Protein AF-A0A0X7BA74-F1 (afdb_monomer)

pLDDT: mean 89.33, std 10.16, range [41.16, 98.06]

Solvent-accessible surface area (backbone atoms only — not comparable to full-atom values): 8454 Å² total; per-residue (Å²): 133,87,77,57,63,70,62,51,53,52,44,52,53,53,42,49,53,34,54,50,49,52,50,48,56,64,73,42,40,85,78,76,40,63,56,64,63,62,57,46,71,72,50,77,50,89,83,45,75,75,70,87,74,57,69,66,61,35,49,52,33,48,49,52,44,31,52,53,40,45,53,38,36,50,50,38,51,31,64,74,67,71,39,72,66,62,42,52,53,48,54,52,50,53,55,54,51,46,58,53,46,54,51,51,47,52,49,40,60,76,75,56,41,53,90,40,46,70,60,48,51,56,49,46,45,64,46,67,41,70,52,62,45,70,53,46,52,59,51,53,53,51,50,59,57,57,77,74,109

Secondary structure (DSSP, 8-state):
----HHHHHHHHHHHHHHHHHHHHHHHTHHHHS--HHHHHTTS-TTS-PPPP--HHHHHHHHHHHHHHHHHHHHHHHHHHH--HHHHHHHHHHHHHHHHHHHHHHHHIIIIIGGGGHHHHHHHHHHHHS-HHHHHHHHHHHHHHHHTT-

Foldseek 3Di:
DPDPVVLVVVLVVQLVVLVVQLVVCVVCVVPPADDQVVVCVVDPLLPDFRDDDDPVRNLVRLVVLLVSLLVSLLSNVCSVPVDPVLSVVSVVVSVVLQVVLSVVLVCCCPPPTSVCSVVNVVSSCVSRHSVSSVVSNVVVVVVVVVVVD

Sequence (149 aa):
MQINKKGLVLKIAIVTILVVGLAIIRAFEDLLFYDPFLNYFKEDFKNSDFPAFDGLHLGFNITLRYVLNAIFSLGIIYAIFRDESILKFSTFLYIIFFIILIGFFYAIIYLKGSESAWLLFYVRRFLIQPLFVLLFVPAFYYQLLKDKK

Mean predicted aligned error: 5.41 Å

Structure (mmCIF, N/CA/C/O backbone):
data_AF-A0A0X7BA74-F1
#
_entry.id   AF-A0A0X7BA74-F1
#
loop_
_atom_site.group_PDB
_atom_site.id
_atom_site.type_symbol
_atom_site.label_atom_id
_atom_site.label_alt_id
_atom_site.label_comp_id
_atom_site.label_asym_id
_atom_site.label_entity_id
_atom_site.label_seq_id
_atom_site.pdbx_PDB_ins_code
_atom_site.Cartn_x
_atom_site.Cartn_y
_atom_site.Cartn_z
_atom_site.occupancy
_atom_site.B_iso_or_equiv
_atom_site.auth_seq_id
_atom_site.auth_comp_id
_atom_site.auth_asym_id
_atom_site.auth_atom_id
_atom_site.pdbx_PDB_model_num
ATOM 1 N N . MET A 1 1 ? -20.667 -6.086 29.029 1.00 42.78 1 MET A N 1
ATOM 2 C CA . MET A 1 1 ? -20.438 -5.381 27.748 1.00 42.78 1 MET A CA 1
ATOM 3 C C . MET A 1 1 ? -21.553 -5.783 26.783 1.00 42.78 1 MET A C 1
ATOM 5 O O . MET A 1 1 ? -21.468 -6.840 26.174 1.00 42.78 1 MET A O 1
ATOM 9 N N . GLN A 1 2 ? -22.662 -5.035 26.734 1.00 41.16 2 GLN A N 1
ATOM 10 C CA . GLN A 1 2 ? -23.764 -5.346 25.814 1.00 41.16 2 GLN A CA 1
ATOM 11 C C . GLN A 1 2 ? -23.320 -5.018 24.385 1.00 41.16 2 GLN A C 1
ATOM 13 O O . GLN A 1 2 ? -23.198 -3.854 24.011 1.00 41.16 2 GLN A O 1
ATOM 18 N N . ILE A 1 3 ? -23.024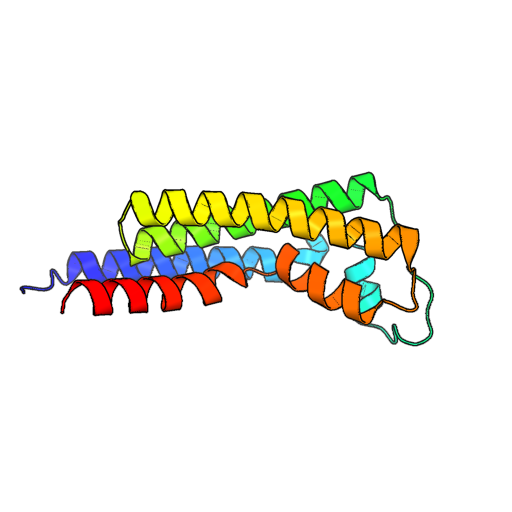 -6.047 23.593 1.00 55.41 3 ILE A N 1
ATOM 19 C CA . ILE A 1 3 ? -22.710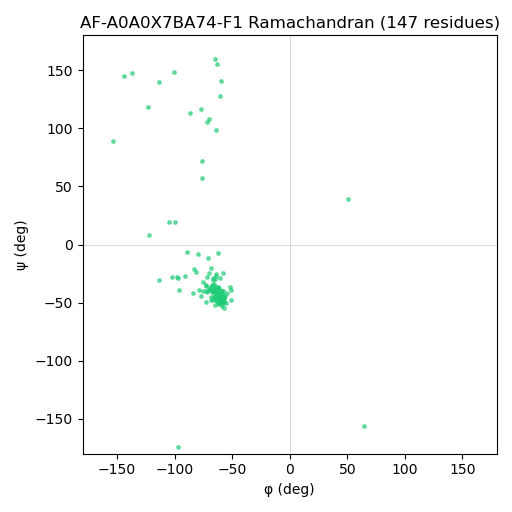 -5.881 22.174 1.00 55.41 3 ILE A CA 1
ATOM 20 C C . ILE A 1 3 ? -24.011 -5.484 21.472 1.00 55.41 3 ILE A C 1
ATOM 22 O O . ILE A 1 3 ? -24.919 -6.301 21.312 1.00 55.41 3 ILE A O 1
ATOM 26 N N . ASN A 1 4 ? -24.116 -4.222 21.057 1.00 66.50 4 ASN A N 1
ATOM 27 C CA . ASN A 1 4 ? -25.213 -3.753 20.218 1.00 66.50 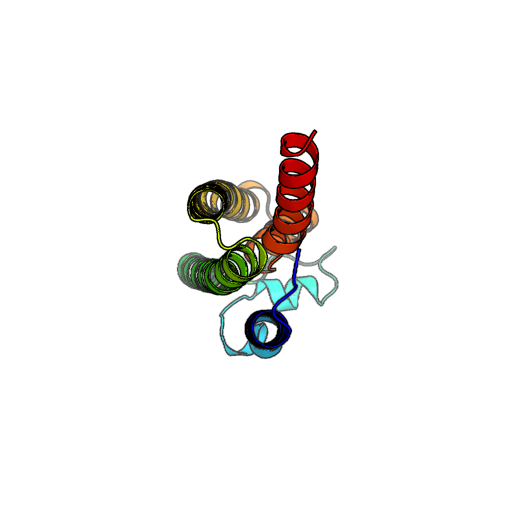4 ASN A CA 1
ATOM 28 C C . ASN A 1 4 ? -25.145 -4.475 18.858 1.00 66.50 4 ASN A C 1
ATOM 30 O O . ASN A 1 4 ? -24.362 -4.098 17.982 1.00 66.50 4 ASN A O 1
ATOM 34 N N . LYS A 1 5 ? -25.954 -5.532 18.688 1.00 70.69 5 LYS A N 1
ATOM 35 C CA . LYS A 1 5 ? -25.972 -6.387 17.486 1.00 70.69 5 LYS A CA 1
ATOM 36 C C . LYS A 1 5 ? -26.126 -5.584 16.189 1.00 70.69 5 LYS A C 1
ATOM 38 O O . LYS A 1 5 ? -25.477 -5.921 15.204 1.00 70.69 5 LYS A O 1
ATOM 43 N N . LYS A 1 6 ? -26.910 -4.497 16.187 1.00 74.38 6 LYS A N 1
ATOM 44 C CA . LYS A 1 6 ? -27.089 -3.639 14.999 1.00 74.38 6 LYS A CA 1
ATOM 45 C C . LYS A 1 6 ? -25.791 -2.936 14.589 1.00 74.38 6 LYS A C 1
ATOM 47 O O . LYS A 1 6 ? -25.474 -2.885 13.405 1.00 74.38 6 LYS A O 1
ATOM 52 N N . GLY A 1 7 ? -25.014 -2.452 15.560 1.00 81.81 7 GLY A N 1
ATOM 53 C CA . GLY A 1 7 ? -23.720 -1.812 15.298 1.00 81.81 7 GLY A CA 1
ATOM 54 C C . GLY A 1 7 ? -22.673 -2.788 14.755 1.00 81.81 7 GLY A C 1
ATOM 55 O O . GLY A 1 7 ? -21.873 -2.420 13.897 1.00 81.81 7 GLY A O 1
ATOM 56 N N . LEU A 1 8 ? -22.710 -4.046 15.205 1.00 84.62 8 LEU A N 1
ATOM 57 C CA . LEU A 1 8 ? -21.818 -5.093 14.707 1.00 84.62 8 LEU A CA 1
ATOM 58 C C . LEU A 1 8 ? -22.132 -5.476 13.253 1.00 84.62 8 LEU A C 1
ATOM 60 O O . LEU A 1 8 ? -21.212 -5.570 12.444 1.00 84.62 8 LEU A O 1
ATOM 64 N N . VAL A 1 9 ? -23.412 -5.653 12.909 1.00 88.94 9 VAL A N 1
ATOM 65 C CA . VAL A 1 9 ? -23.837 -5.976 11.534 1.00 88.94 9 VAL A CA 1
ATOM 66 C C . VAL A 1 9 ? -23.432 -4.867 10.562 1.00 88.94 9 VAL A C 1
ATOM 68 O O . VAL A 1 9 ? -22.859 -5.156 9.514 1.00 88.94 9 VAL A O 1
ATOM 71 N N . LEU A 1 10 ? -23.647 -3.600 10.933 1.00 90.31 10 LEU A N 1
ATOM 72 C CA . LEU A 1 10 ? -23.239 -2.459 10.111 1.00 90.31 10 LEU A CA 1
ATOM 73 C C . LEU A 1 10 ? -21.718 -2.424 9.896 1.00 90.31 10 LEU A C 1
ATOM 75 O O . LEU A 1 10 ? -21.258 -2.216 8.777 1.00 90.31 10 LEU A O 1
ATOM 79 N N . LYS A 1 11 ? -20.935 -2.672 10.952 1.00 90.12 11 LYS A N 1
ATOM 80 C CA . LYS A 1 11 ? -19.471 -2.736 10.866 1.00 90.12 11 LYS A CA 1
ATOM 81 C C . LYS A 1 11 ? -19.006 -3.816 9.887 1.00 90.12 11 LYS A C 1
ATOM 83 O O . LYS A 1 11 ? -18.145 -3.542 9.056 1.00 90.12 11 LYS A O 1
ATOM 88 N N . ILE A 1 12 ? -19.574 -5.021 9.977 1.00 91.81 12 ILE A N 1
ATOM 89 C CA . ILE A 1 12 ? -19.238 -6.131 9.074 1.00 91.81 12 ILE A CA 1
ATOM 90 C C . ILE A 1 12 ? -19.584 -5.752 7.633 1.00 91.81 12 ILE A C 1
ATOM 92 O O . ILE A 1 12 ? -18.729 -5.881 6.767 1.00 91.81 12 ILE A O 1
ATOM 96 N N . ALA A 1 13 ? -20.779 -5.204 7.392 1.00 94.50 13 ALA A N 1
ATOM 97 C CA . ALA A 1 13 ? -21.196 -4.784 6.056 1.00 94.50 13 ALA A CA 1
ATOM 98 C C . ALA A 1 13 ? -20.236 -3.749 5.440 1.00 94.50 13 ALA A C 1
ATOM 100 O O . ALA A 1 13 ? -19.823 -3.907 4.294 1.00 94.50 13 ALA A O 1
ATOM 101 N N . ILE A 1 14 ? -19.824 -2.733 6.210 1.00 94.62 14 ILE A N 1
ATOM 102 C CA . ILE A 1 14 ? -18.866 -1.713 5.752 1.00 94.62 14 ILE A CA 1
ATOM 103 C C . ILE A 1 14 ? -17.517 -2.349 5.397 1.00 94.62 14 ILE A C 1
ATOM 105 O O . ILE A 1 14 ? -16.990 -2.098 4.315 1.00 94.62 14 ILE A O 1
ATOM 109 N N . VAL A 1 15 ? -16.966 -3.195 6.273 1.00 94.88 15 VAL A N 1
ATOM 110 C CA . VAL A 1 15 ? -15.685 -3.871 6.009 1.00 94.88 15 VAL A CA 1
ATOM 111 C C . VAL A 1 15 ? -15.787 -4.759 4.768 1.00 94.88 15 VAL A C 1
ATOM 113 O O . VAL A 1 15 ? -14.896 -4.716 3.924 1.00 94.88 15 VAL A O 1
ATOM 116 N N . THR A 1 16 ? -16.878 -5.510 4.606 1.00 95.50 16 THR A N 1
ATOM 117 C CA . THR A 1 16 ? -17.105 -6.343 3.419 1.00 95.50 16 THR A CA 1
ATOM 118 C C . THR A 1 16 ? -17.133 -5.508 2.142 1.00 95.50 16 THR A C 1
ATOM 120 O O . THR A 1 16 ? -16.457 -5.867 1.183 1.00 95.50 16 THR A O 1
ATOM 123 N N . ILE A 1 17 ? -17.844 -4.376 2.127 1.00 96.75 17 ILE A N 1
ATOM 124 C CA . ILE A 1 17 ? -17.888 -3.474 0.964 1.00 96.75 17 ILE A CA 1
ATOM 125 C C . ILE A 1 17 ? -16.484 -2.966 0.614 1.00 96.75 17 ILE A C 1
ATOM 127 O O . ILE A 1 17 ? -16.101 -2.968 -0.555 1.00 96.75 17 ILE A O 1
ATOM 131 N N . LEU A 1 18 ? -15.690 -2.578 1.613 1.00 96.31 18 LEU A N 1
ATOM 132 C CA . LEU A 1 18 ? -14.329 -2.087 1.388 1.00 96.31 18 LEU A CA 1
ATOM 133 C C . LEU A 1 18 ? -13.388 -3.183 0.866 1.00 96.31 18 LEU A C 1
ATOM 135 O O . LEU A 1 18 ? -12.583 -2.924 -0.026 1.00 96.31 18 LEU A O 1
ATOM 139 N N . VAL A 1 19 ? -13.514 -4.414 1.371 1.00 95.81 19 VAL A N 1
ATOM 140 C CA . VAL A 1 19 ? -12.756 -5.575 0.873 1.00 95.81 19 VAL A CA 1
ATOM 141 C C . VAL A 1 19 ? -13.152 -5.916 -0.564 1.00 95.81 19 VAL A C 1
ATOM 143 O O . VAL A 1 19 ? -12.280 -6.196 -1.384 1.00 95.81 19 VAL A O 1
ATOM 146 N N . VAL A 1 20 ? -14.441 -5.842 -0.904 1.00 96.44 20 VAL A N 1
ATOM 147 C CA . VAL A 1 20 ? -14.902 -5.995 -2.293 1.00 96.44 20 VAL A CA 1
ATOM 148 C C . VAL A 1 20 ? -14.324 -4.887 -3.177 1.00 96.44 20 VAL A C 1
ATOM 150 O O . VAL A 1 20 ? -13.880 -5.173 -4.283 1.00 96.44 20 VAL A O 1
ATOM 153 N N . GLY A 1 21 ? -14.234 -3.651 -2.680 1.00 95.31 21 GLY A N 1
ATOM 154 C CA . GLY A 1 21 ? -13.556 -2.553 -3.376 1.00 95.31 21 GLY A CA 1
ATOM 155 C C . GLY A 1 21 ? -12.091 -2.863 -3.707 1.00 95.31 21 GLY A C 1
ATOM 156 O O . GLY A 1 21 ? -11.672 -2.699 -4.853 1.00 95.31 21 GLY A O 1
ATOM 157 N N . LEU A 1 22 ? -11.333 -3.406 -2.746 1.00 95.06 22 LEU A N 1
ATOM 158 C CA . LEU A 1 22 ? -9.968 -3.895 -2.990 1.00 95.06 22 LEU A CA 1
ATOM 159 C C . LEU A 1 22 ? -9.931 -5.014 -4.042 1.00 95.06 22 LEU A C 1
ATOM 161 O O . LEU A 1 22 ? -9.062 -5.019 -4.915 1.00 95.06 22 LEU A O 1
ATOM 165 N N . ALA A 1 23 ? -10.880 -5.951 -3.985 1.00 94.88 23 ALA A N 1
ATOM 166 C CA . ALA A 1 23 ? -10.969 -7.045 -4.949 1.00 94.88 23 ALA A CA 1
ATOM 167 C C . ALA A 1 23 ? -11.275 -6.545 -6.370 1.00 94.88 23 ALA A C 1
ATOM 169 O O . ALA A 1 23 ? -10.710 -7.065 -7.328 1.00 94.88 23 ALA A O 1
ATOM 170 N N . ILE A 1 24 ? -12.108 -5.510 -6.515 1.00 94.44 24 ILE A N 1
ATOM 171 C CA . ILE A 1 24 ? -12.401 -4.873 -7.806 1.00 94.44 24 ILE A CA 1
ATOM 172 C C . ILE A 1 24 ? -11.136 -4.228 -8.379 1.00 94.44 24 ILE A C 1
ATOM 174 O O . ILE A 1 24 ? -10.796 -4.499 -9.527 1.00 94.44 24 ILE A O 1
ATOM 178 N N . ILE A 1 25 ? -10.387 -3.449 -7.588 1.00 93.56 25 ILE A N 1
ATOM 179 C CA . ILE A 1 25 ? -9.110 -2.866 -8.049 1.00 93.56 25 ILE A CA 1
ATOM 180 C C . ILE A 1 25 ? -8.178 -3.963 -8.576 1.00 93.56 25 ILE A C 1
ATOM 182 O O . ILE A 1 25 ? -7.558 -3.796 -9.625 1.00 93.56 25 ILE A O 1
ATOM 186 N N . ARG A 1 26 ? -8.118 -5.102 -7.875 1.00 91.69 26 ARG A N 1
ATOM 187 C CA . ARG A 1 26 ? -7.291 -6.250 -8.261 1.00 91.69 26 ARG A CA 1
ATOM 188 C C . ARG A 1 26 ? -7.791 -6.970 -9.514 1.00 91.69 26 ARG A C 1
ATOM 190 O O . ARG A 1 26 ? -6.968 -7.435 -10.299 1.00 91.69 26 ARG A O 1
ATOM 197 N N . ALA A 1 27 ? -9.103 -7.119 -9.673 1.00 91.56 27 ALA A N 1
ATOM 198 C CA . ALA A 1 27 ? -9.707 -7.831 -10.797 1.00 91.56 27 ALA A CA 1
ATOM 199 C C . ALA A 1 27 ? -9.607 -7.034 -12.103 1.00 91.56 27 ALA A C 1
ATOM 201 O O . ALA A 1 27 ? -9.403 -7.615 -13.164 1.00 91.56 27 ALA A O 1
ATOM 202 N N . PHE A 1 28 ? -9.709 -5.707 -12.020 1.00 91.81 28 PHE A N 1
ATOM 203 C CA . PHE A 1 28 ? -9.658 -4.809 -13.173 1.00 91.81 28 PHE A CA 1
ATOM 204 C C . PHE A 1 28 ? -8.278 -4.158 -13.358 1.00 91.81 28 PHE A C 1
ATOM 206 O O . PHE A 1 28 ? -8.163 -3.142 -14.040 1.00 91.81 28 PHE A O 1
ATOM 213 N N . GLU A 1 29 ? -7.216 -4.725 -12.775 1.00 89.50 29 GLU A N 1
ATOM 214 C CA . GLU A 1 29 ? -5.880 -4.116 -12.798 1.00 89.50 29 GLU A CA 1
ATOM 215 C C . GLU A 1 29 ? -5.305 -3.968 -14.217 1.00 89.50 29 GLU A C 1
ATOM 217 O O . GLU A 1 29 ? -4.679 -2.947 -14.499 1.00 89.50 29 GLU A O 1
ATOM 222 N N . ASP A 1 30 ? -5.552 -4.947 -15.097 1.00 85.38 30 ASP A N 1
ATOM 223 C CA . ASP A 1 30 ? -5.091 -4.964 -16.495 1.00 85.38 30 ASP A CA 1
ATOM 224 C C . ASP A 1 30 ? -5.833 -3.914 -17.356 1.00 85.38 30 ASP A C 1
ATOM 226 O O . ASP A 1 30 ? -5.311 -3.461 -18.370 1.00 85.38 30 ASP A O 1
ATOM 230 N N . LEU A 1 31 ? -7.050 -3.520 -16.954 1.00 87.81 31 LEU A N 1
ATOM 231 C CA . LEU A 1 31 ? -7.909 -2.582 -17.692 1.00 87.81 31 LEU A CA 1
ATOM 232 C C . LEU A 1 31 ? -7.782 -1.143 -17.187 1.00 87.81 31 LEU A C 1
ATOM 234 O O . LEU A 1 31 ? -7.826 -0.201 -17.974 1.00 87.81 31 LEU A O 1
ATOM 238 N N . LEU A 1 32 ? -7.671 -0.967 -15.869 1.00 86.19 32 LEU A N 1
ATOM 239 C CA . LEU A 1 32 ? -7.705 0.346 -15.226 1.00 86.19 32 LEU A CA 1
ATOM 240 C C . LEU A 1 32 ? -6.356 1.058 -15.232 1.00 86.19 32 LEU A C 1
ATOM 242 O O . LEU A 1 32 ? -6.328 2.274 -15.051 1.00 86.19 32 LEU A O 1
ATOM 246 N N . PHE A 1 33 ? -5.249 0.327 -15.384 1.00 91.88 33 PHE A N 1
ATOM 247 C CA . PHE A 1 33 ? -3.936 0.932 -15.234 1.00 91.88 33 PHE A CA 1
ATOM 248 C C . PHE A 1 33 ? -2.896 0.366 -16.192 1.00 91.88 33 PHE A C 1
ATOM 250 O O . PHE A 1 33 ? -2.830 -0.835 -16.450 1.00 91.88 33 PHE A O 1
ATOM 257 N N . TYR A 1 34 ? -2.007 1.250 -16.625 1.00 89.75 34 TYR A N 1
ATOM 258 C CA . TYR A 1 34 ? -0.857 0.920 -17.450 1.00 89.75 34 TYR A CA 1
ATOM 259 C C . TYR A 1 34 ? 0.264 0.282 -16.622 1.00 89.75 34 TYR A C 1
ATOM 261 O O . TYR A 1 34 ? 0.839 0.919 -15.736 1.00 89.75 34 TYR A O 1
ATOM 269 N N . ASP A 1 35 ? 0.590 -0.976 -16.927 1.00 89.88 35 ASP A N 1
ATOM 270 C CA . ASP A 1 35 ? 1.692 -1.695 -16.286 1.00 89.88 35 ASP A CA 1
ATOM 271 C C . ASP A 1 35 ? 2.274 -2.803 -17.191 1.00 89.88 35 ASP A C 1
ATOM 273 O O . ASP A 1 35 ? 1.847 -3.958 -17.110 1.00 89.88 35 ASP A O 1
ATOM 277 N N . PRO A 1 36 ? 3.278 -2.492 -18.037 1.00 87.75 36 PRO A N 1
ATOM 278 C CA . PRO A 1 36 ? 3.914 -3.470 -18.928 1.00 87.75 36 PRO A CA 1
ATOM 279 C C . PRO A 1 36 ? 4.571 -4.634 -18.178 1.00 87.75 36 PRO A C 1
ATOM 281 O O . PRO A 1 36 ? 4.635 -5.758 -18.680 1.00 87.75 36 PRO A O 1
ATOM 284 N N . PHE A 1 37 ? 5.022 -4.389 -16.943 1.00 86.81 37 PHE A N 1
ATOM 285 C CA . PHE A 1 37 ? 5.645 -5.420 -16.123 1.00 86.81 37 PHE A CA 1
ATOM 286 C C . PHE A 1 37 ? 4.641 -6.492 -15.693 1.00 86.81 37 PHE A C 1
ATOM 288 O O . PHE A 1 37 ? 5.040 -7.592 -15.325 1.00 86.81 37 PHE A O 1
ATOM 295 N N . LEU A 1 38 ? 3.336 -6.220 -15.721 1.00 84.38 38 LEU A N 1
ATOM 296 C CA . LEU A 1 38 ? 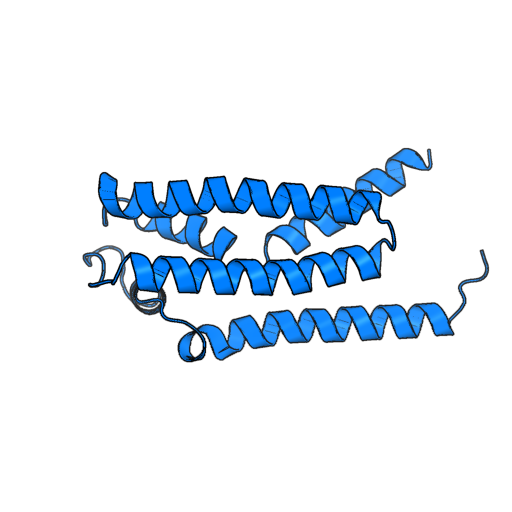2.337 -7.215 -15.350 1.00 84.38 38 LEU A CA 1
ATOM 297 C C . LEU A 1 38 ? 2.368 -8.437 -16.279 1.00 84.38 38 LEU A C 1
ATOM 299 O O . LEU A 1 38 ? 2.320 -9.558 -15.782 1.00 84.38 38 LEU A O 1
ATOM 303 N N . ASN A 1 39 ? 2.534 -8.225 -17.587 1.00 84.06 39 ASN A N 1
ATOM 304 C CA . ASN A 1 39 ? 2.683 -9.310 -18.561 1.00 84.06 39 ASN A CA 1
ATOM 305 C C . ASN A 1 39 ? 4.072 -9.949 -18.492 1.00 84.06 39 ASN A C 1
ATOM 307 O O . ASN A 1 39 ? 4.169 -11.170 -18.472 1.00 84.06 39 ASN A O 1
ATOM 311 N N . TYR A 1 40 ? 5.122 -9.142 -18.317 1.00 86.12 40 TYR A N 1
ATOM 312 C CA . TYR A 1 40 ? 6.492 -9.635 -18.134 1.00 86.12 40 TYR A CA 1
ATOM 313 C C . TYR A 1 40 ? 6.594 -10.706 -17.037 1.00 86.12 40 TYR A C 1
ATOM 315 O O . TYR A 1 40 ? 7.142 -11.776 -17.263 1.00 86.12 40 TYR A O 1
ATOM 323 N N . PHE A 1 41 ? 6.006 -10.469 -15.858 1.00 84.62 41 PHE A N 1
ATOM 324 C CA . PHE A 1 41 ? 6.045 -11.447 -14.760 1.00 84.62 41 PHE A CA 1
ATOM 325 C C . PHE A 1 41 ? 5.026 -12.595 -14.889 1.00 84.62 41 PHE A C 1
ATOM 327 O O . PHE A 1 41 ? 5.065 -13.512 -14.067 1.00 84.62 41 PHE A O 1
ATOM 334 N N . LYS A 1 42 ? 4.100 -12.545 -15.860 1.00 81.00 42 LYS A N 1
ATOM 335 C CA . LYS A 1 42 ? 3.225 -13.679 -16.219 1.00 81.00 42 LYS A CA 1
ATOM 336 C C . LYS A 1 42 ? 3.957 -14.671 -17.146 1.00 81.00 42 LYS A C 1
ATOM 338 O O . LYS A 1 42 ? 3.581 -15.840 -17.175 1.00 81.00 42 LYS A O 1
ATOM 343 N N . GLU A 1 43 ? 4.986 -14.217 -17.863 1.00 78.56 43 GLU A N 1
ATOM 344 C CA . GLU A 1 43 ? 5.813 -15.000 -18.794 1.00 78.56 43 GLU A CA 1
ATOM 345 C C . GLU A 1 43 ? 7.122 -15.506 -18.141 1.00 78.56 43 GLU A C 1
ATOM 347 O O . GLU A 1 43 ? 7.329 -15.356 -16.933 1.00 78.56 43 GLU A O 1
ATOM 352 N N . ASP A 1 44 ? 8.016 -16.139 -18.917 1.00 71.62 44 ASP A N 1
ATOM 353 C CA . ASP A 1 44 ? 9.320 -16.627 -18.433 1.00 71.62 44 ASP A CA 1
ATOM 354 C C . ASP A 1 44 ? 10.334 -15.478 -18.267 1.00 71.62 44 ASP A C 1
ATOM 356 O O . ASP A 1 44 ? 11.299 -15.327 -19.019 1.00 71.62 44 ASP A O 1
ATOM 360 N N . PHE A 1 45 ? 10.109 -14.659 -17.237 1.00 71.12 45 PHE A N 1
ATOM 361 C CA . PHE A 1 45 ? 10.895 -13.462 -16.918 1.00 71.12 45 PHE A CA 1
ATOM 362 C C . PHE A 1 45 ? 12.372 -13.728 -16.582 1.00 71.12 45 PHE A C 1
ATOM 364 O O . PHE A 1 45 ? 13.137 -12.783 -16.390 1.00 71.12 45 PHE A O 1
ATOM 371 N N . LYS A 1 46 ? 12.796 -14.996 -16.465 1.00 65.81 46 LYS A N 1
ATOM 372 C CA . LYS A 1 46 ? 14.189 -15.349 -16.152 1.00 65.81 46 LYS A CA 1
ATOM 373 C C . LYS A 1 46 ? 15.155 -15.091 -17.304 1.00 65.81 46 LYS A C 1
ATOM 375 O O . LYS A 1 46 ? 16.327 -14.861 -17.031 1.00 65.81 46 LYS A O 1
ATOM 380 N N . ASN A 1 47 ? 14.682 -15.147 -18.549 1.00 66.88 47 ASN A N 1
ATOM 381 C CA . ASN A 1 47 ? 15.538 -15.067 -19.738 1.00 66.88 47 ASN A CA 1
ATOM 382 C C . ASN A 1 47 ? 15.162 -13.907 -20.673 1.00 66.88 47 ASN A C 1
ATOM 384 O O . ASN A 1 47 ? 15.677 -13.826 -21.784 1.00 66.88 47 ASN A O 1
ATOM 388 N N . SER A 1 48 ? 14.253 -13.029 -20.244 1.00 73.50 48 SER A N 1
ATOM 389 C CA . SER A 1 48 ? 13.755 -11.909 -21.042 1.00 73.50 48 SER A CA 1
ATOM 390 C C . SER A 1 48 ? 14.181 -10.565 -20.458 1.00 73.50 48 SER A C 1
ATOM 392 O O . SER A 1 48 ? 14.098 -10.343 -19.243 1.00 73.50 48 SER A O 1
ATOM 394 N N . ASP A 1 49 ? 14.551 -9.645 -21.343 1.00 82.56 49 ASP A N 1
ATOM 395 C CA . ASP A 1 49 ? 14.791 -8.249 -20.996 1.00 82.56 49 ASP A CA 1
ATOM 396 C C . ASP A 1 49 ? 13.513 -7.557 -20.518 1.00 82.56 49 ASP A C 1
ATOM 398 O O . ASP A 1 49 ? 12.392 -8.003 -20.779 1.00 82.56 49 ASP A O 1
ATOM 402 N N . PHE A 1 50 ? 13.675 -6.449 -19.794 1.00 84.62 50 PHE A N 1
ATOM 403 C CA . PHE A 1 50 ? 12.529 -5.649 -19.382 1.00 84.62 50 PHE A CA 1
ATOM 404 C C . PHE A 1 50 ? 11.743 -5.144 -20.598 1.00 84.62 50 PHE A C 1
ATOM 406 O O . PHE A 1 50 ? 12.343 -4.734 -21.594 1.00 84.62 50 PHE A O 1
ATOM 413 N N . PRO A 1 51 ? 10.399 -5.141 -20.520 1.00 86.62 51 PRO A N 1
ATOM 414 C CA . PRO A 1 51 ? 9.574 -4.636 -21.604 1.00 86.62 51 PRO A CA 1
ATOM 415 C C . PRO A 1 51 ? 9.846 -3.146 -21.812 1.00 86.62 51 PRO A C 1
ATOM 417 O O . PRO A 1 51 ? 10.215 -2.440 -20.876 1.00 86.62 51 PRO A O 1
ATOM 420 N N . ALA A 1 52 ? 9.598 -2.637 -23.017 1.00 86.94 52 ALA A N 1
ATOM 421 C CA . ALA A 1 52 ? 9.566 -1.195 -23.220 1.00 86.94 52 ALA A CA 1
ATOM 422 C C . ALA A 1 52 ? 8.458 -0.580 -22.346 1.00 86.94 52 ALA A C 1
ATOM 424 O O . ALA A 1 52 ? 7.305 -1.019 -22.383 1.00 86.94 52 ALA A O 1
ATOM 425 N N . PHE A 1 53 ? 8.805 0.430 -21.549 1.00 90.50 53 PHE A N 1
ATOM 426 C CA . PHE A 1 53 ? 7.866 1.119 -20.669 1.00 90.50 53 PHE A CA 1
ATOM 427 C C . PHE A 1 53 ? 8.075 2.632 -20.725 1.00 90.50 53 PHE A C 1
ATOM 429 O O . PHE A 1 53 ? 9.197 3.120 -20.855 1.00 90.50 53 PHE A O 1
ATOM 436 N N . ASP A 1 54 ? 6.987 3.378 -20.569 1.00 92.56 54 ASP A N 1
ATOM 437 C CA . ASP A 1 54 ? 7.047 4.808 -20.275 1.00 92.56 54 ASP A CA 1
ATOM 438 C C . ASP A 1 54 ? 7.156 4.998 -18.756 1.00 92.56 54 ASP A C 1
ATOM 440 O O . ASP A 1 54 ? 6.236 4.666 -18.003 1.00 92.56 54 ASP A O 1
ATOM 444 N N . GLY A 1 55 ? 8.302 5.509 -18.299 1.00 89.94 55 GLY A N 1
ATOM 445 C CA . GLY A 1 55 ? 8.611 5.651 -16.877 1.00 89.94 55 GLY A CA 1
ATOM 446 C C . GLY A 1 55 ? 7.655 6.577 -16.123 1.00 89.94 55 GLY A C 1
ATOM 447 O O . GLY A 1 55 ? 7.309 6.273 -14.979 1.00 89.94 55 GLY A O 1
ATOM 448 N N . LEU A 1 56 ? 7.195 7.669 -16.743 1.00 91.31 56 LEU A N 1
ATOM 449 C CA . LEU A 1 56 ? 6.269 8.612 -16.106 1.00 91.31 56 LEU A CA 1
ATOM 450 C C . LEU A 1 56 ? 4.852 8.048 -16.086 1.00 91.31 56 LEU A C 1
ATOM 452 O O . LEU A 1 56 ? 4.187 8.083 -15.046 1.00 91.31 56 LEU A O 1
ATOM 456 N N . HIS A 1 57 ? 4.413 7.476 -17.209 1.00 93.25 57 HIS A N 1
ATOM 457 C CA . HIS A 1 57 ? 3.094 6.858 -17.314 1.00 93.25 57 HIS A CA 1
ATOM 458 C C . HIS A 1 57 ? 2.952 5.700 -16.308 1.00 93.25 57 HIS A C 1
ATOM 460 O O . HIS A 1 57 ? 1.955 5.613 -15.581 1.00 93.25 57 HIS A O 1
ATOM 466 N N . LEU A 1 58 ? 3.976 4.847 -16.211 1.00 93.81 58 LEU A N 1
ATOM 467 C CA . LEU A 1 58 ? 4.048 3.744 -15.252 1.00 93.81 58 LEU A CA 1
ATOM 468 C C . LEU A 1 58 ? 4.035 4.242 -13.803 1.00 93.81 58 LEU A C 1
ATOM 470 O O . LEU A 1 58 ? 3.260 3.743 -12.988 1.00 93.81 58 LEU A O 1
ATOM 474 N N . GLY A 1 59 ? 4.846 5.254 -13.487 1.00 93.81 59 GLY A N 1
ATOM 475 C CA . GLY A 1 59 ? 4.898 5.849 -12.150 1.00 93.81 59 GLY A CA 1
ATOM 476 C C . GLY A 1 59 ? 3.559 6.397 -11.690 1.00 93.81 59 GLY A C 1
ATOM 477 O O . GLY A 1 59 ? 3.119 6.117 -10.572 1.00 93.81 59 GLY A O 1
ATOM 478 N N . PHE A 1 60 ? 2.883 7.141 -12.566 1.00 95.19 60 PHE A N 1
ATOM 479 C CA . PHE A 1 60 ? 1.566 7.698 -12.277 1.00 95.19 60 PHE A CA 1
ATOM 480 C C . PHE A 1 60 ? 0.540 6.598 -11.991 1.00 95.19 60 PHE A C 1
ATOM 482 O O . PHE A 1 60 ? -0.182 6.665 -10.997 1.00 95.19 60 PHE A O 1
ATOM 489 N N . ASN A 1 61 ? 0.522 5.543 -12.806 1.00 95.00 61 ASN A N 1
ATOM 490 C CA . ASN A 1 61 ? -0.409 4.429 -12.637 1.00 95.00 61 ASN A CA 1
ATOM 491 C C . ASN A 1 61 ? -0.133 3.619 -11.364 1.00 95.00 61 ASN A C 1
ATOM 493 O O . ASN A 1 61 ? -1.071 3.279 -10.641 1.00 95.00 61 ASN A O 1
ATOM 497 N N . ILE A 1 62 ? 1.137 3.366 -11.033 1.00 94.81 62 ILE A N 1
ATOM 498 C CA . ILE A 1 62 ? 1.521 2.731 -9.762 1.00 94.81 62 ILE A CA 1
ATOM 499 C C . ILE A 1 62 ? 1.106 3.606 -8.576 1.00 94.81 62 ILE A C 1
ATOM 501 O O . ILE A 1 62 ? 0.560 3.093 -7.601 1.00 94.81 62 ILE A O 1
ATOM 505 N N . THR A 1 63 ? 1.305 4.922 -8.670 1.00 96.19 63 THR A N 1
ATOM 506 C CA . THR A 1 63 ? 0.879 5.876 -7.636 1.00 96.19 63 THR A CA 1
ATOM 507 C C . THR A 1 63 ? -0.635 5.835 -7.446 1.00 96.19 63 THR A C 1
ATOM 509 O O . THR A 1 63 ? -1.112 5.723 -6.319 1.00 96.19 63 THR A O 1
ATOM 512 N N . LEU A 1 64 ? -1.403 5.863 -8.539 1.00 95.69 64 LEU A N 1
ATOM 513 C CA . LEU A 1 64 ? -2.864 5.829 -8.495 1.00 95.69 64 LEU A CA 1
ATOM 514 C C . LEU A 1 64 ? -3.369 4.517 -7.877 1.00 95.69 64 LEU A C 1
ATOM 516 O O . LEU A 1 64 ? -4.216 4.549 -6.982 1.00 95.69 64 LEU A O 1
ATOM 520 N N . ARG A 1 65 ? -2.790 3.371 -8.266 1.00 94.81 65 ARG A N 1
ATOM 521 C CA . ARG A 1 65 ? -3.060 2.064 -7.635 1.00 94.81 65 ARG A CA 1
ATOM 522 C C . ARG A 1 65 ? -2.766 2.091 -6.140 1.00 94.81 65 ARG A C 1
ATOM 524 O O . ARG A 1 65 ? -3.601 1.658 -5.347 1.00 94.81 65 ARG A O 1
ATOM 531 N N . TYR A 1 66 ? -1.595 2.593 -5.753 1.00 96.50 66 TYR A N 1
ATOM 532 C CA . TYR A 1 66 ? -1.182 2.657 -4.355 1.00 96.50 66 TYR A CA 1
ATOM 533 C C . TYR A 1 66 ? -2.163 3.486 -3.524 1.00 96.50 66 TYR A C 1
ATOM 535 O O . TYR A 1 66 ? -2.632 3.031 -2.484 1.00 96.50 66 TYR A O 1
ATOM 543 N N . VAL A 1 67 ? -2.520 4.677 -4.012 1.00 96.50 67 VAL A N 1
ATOM 544 C CA . VAL A 1 67 ? -3.450 5.590 -3.337 1.00 96.50 67 VAL A CA 1
ATOM 545 C C . VAL A 1 67 ? -4.837 4.965 -3.205 1.00 96.50 67 VAL A C 1
ATOM 547 O O . VAL A 1 67 ? -5.404 4.993 -2.114 1.00 96.50 67 VAL A O 1
ATOM 550 N N . LEU A 1 68 ? -5.374 4.349 -4.263 1.00 96.19 68 LEU A N 1
ATOM 551 C CA . LEU A 1 68 ? -6.670 3.670 -4.189 1.00 96.19 68 LEU A CA 1
ATOM 552 C C . LEU A 1 68 ? -6.647 2.533 -3.162 1.00 96.19 68 LEU A C 1
ATOM 554 O O . LEU A 1 68 ? -7.500 2.490 -2.274 1.00 96.19 68 LEU A O 1
ATOM 558 N N . ASN A 1 69 ? -5.642 1.657 -3.220 1.00 95.94 69 ASN A N 1
ATOM 559 C CA . ASN A 1 69 ? -5.485 0.586 -2.236 1.00 95.94 69 ASN A CA 1
ATOM 560 C C . ASN A 1 69 ? -5.339 1.132 -0.811 1.00 95.94 69 ASN A C 1
ATOM 562 O O . ASN A 1 69 ? -5.926 0.567 0.113 1.00 95.94 69 ASN A O 1
ATOM 566 N N . ALA A 1 70 ? -4.599 2.229 -0.624 1.00 96.69 70 ALA A N 1
ATOM 567 C CA . ALA A 1 70 ? -4.436 2.888 0.665 1.00 96.69 70 ALA A CA 1
ATOM 568 C C . ALA A 1 70 ? -5.768 3.444 1.187 1.00 96.69 70 ALA A C 1
ATOM 570 O O . ALA A 1 70 ? -6.088 3.213 2.347 1.00 96.69 70 ALA A O 1
ATOM 571 N N . ILE A 1 71 ? -6.587 4.094 0.351 1.00 97.44 71 ILE A N 1
ATOM 572 C CA . ILE A 1 71 ? -7.904 4.625 0.748 1.00 97.44 71 ILE A CA 1
ATOM 573 C C . ILE A 1 71 ? -8.809 3.505 1.275 1.00 97.44 71 ILE A C 1
ATOM 575 O O . ILE A 1 71 ? -9.332 3.606 2.387 1.00 97.44 71 ILE A O 1
ATOM 579 N N . PHE A 1 72 ? -8.958 2.413 0.520 1.00 97.31 72 PHE A N 1
ATOM 580 C CA . PHE A 1 72 ? -9.774 1.277 0.960 1.00 97.31 72 PHE A CA 1
ATOM 581 C C . PHE A 1 72 ? -9.194 0.613 2.214 1.00 97.31 72 PHE A C 1
ATOM 583 O O . PHE A 1 72 ? -9.927 0.301 3.152 1.00 97.31 72 PHE A O 1
ATOM 590 N N . SER A 1 73 ? -7.873 0.449 2.266 1.00 97.12 73 SER A N 1
ATOM 591 C CA . SER A 1 73 ? -7.170 -0.142 3.405 1.00 97.12 73 SER A CA 1
ATOM 592 C C . SER A 1 73 ? -7.311 0.673 4.690 1.00 97.12 73 SER A C 1
ATOM 594 O O . SER A 1 73 ? -7.604 0.117 5.748 1.00 97.12 73 SER A O 1
ATOM 596 N N . LEU A 1 74 ? -7.138 1.993 4.614 1.00 97.50 74 LEU A N 1
ATOM 597 C CA . LEU A 1 74 ? -7.325 2.913 5.734 1.00 97.50 74 LEU A CA 1
ATOM 598 C C . LEU A 1 74 ? -8.791 2.946 6.171 1.00 97.50 74 LEU A C 1
ATOM 600 O O . LEU A 1 74 ? -9.067 2.938 7.370 1.00 97.50 74 LEU A O 1
ATOM 604 N N . GLY A 1 75 ? -9.727 2.876 5.218 1.00 96.56 75 GLY A N 1
ATOM 605 C CA . GLY A 1 75 ? -11.148 2.685 5.503 1.00 96.56 75 GLY A CA 1
ATOM 606 C C . GLY A 1 75 ? -11.417 1.411 6.310 1.00 96.56 75 GLY A C 1
ATOM 607 O O . GLY A 1 75 ? -12.169 1.451 7.283 1.00 96.56 75 GLY A O 1
ATOM 608 N N . ILE A 1 76 ? -10.772 0.290 5.960 1.00 96.56 76 ILE A N 1
ATOM 609 C CA . ILE A 1 76 ? -10.900 -0.982 6.692 1.00 96.56 76 ILE A CA 1
ATOM 610 C C . ILE A 1 76 ? -10.343 -0.837 8.109 1.00 96.56 76 ILE A C 1
ATOM 612 O O . ILE A 1 76 ? -11.017 -1.206 9.071 1.00 96.56 76 ILE A O 1
ATOM 616 N N . ILE A 1 77 ? -9.142 -0.269 8.251 1.00 95.81 77 ILE A N 1
ATOM 617 C CA . ILE A 1 77 ? -8.504 -0.038 9.555 1.00 95.81 77 ILE A CA 1
ATOM 618 C C . ILE A 1 77 ? -9.414 0.828 10.436 1.00 95.81 77 ILE A C 1
ATOM 620 O O . ILE A 1 77 ? -9.717 0.451 11.571 1.00 95.81 77 ILE A O 1
ATOM 624 N N . TYR A 1 78 ? -9.930 1.936 9.904 1.00 95.50 78 TYR A N 1
ATOM 625 C CA . TYR A 1 78 ? -10.838 2.809 10.640 1.00 95.50 78 TYR A CA 1
ATOM 626 C C . TYR A 1 78 ? -12.154 2.114 11.003 1.00 95.50 78 TYR A C 1
ATOM 628 O O . TYR A 1 78 ? -12.612 2.219 12.138 1.00 95.50 78 TYR A O 1
ATOM 636 N N . ALA A 1 79 ? -12.749 1.343 10.092 1.00 93.69 79 ALA A N 1
ATOM 637 C CA . ALA A 1 79 ? -13.965 0.590 10.383 1.00 93.69 79 ALA A CA 1
ATOM 638 C C . ALA A 1 79 ? -13.746 -0.449 11.499 1.00 93.69 79 ALA A C 1
ATOM 640 O O . ALA A 1 79 ? -14.636 -0.655 12.332 1.00 93.69 79 ALA A O 1
ATOM 641 N N . ILE A 1 80 ? -12.568 -1.087 11.549 1.00 92.75 80 ILE A N 1
ATOM 642 C CA . ILE A 1 80 ? -12.211 -2.097 12.555 1.00 92.75 80 ILE A CA 1
ATOM 643 C C . ILE A 1 80 ? -11.952 -1.467 13.926 1.00 92.75 80 ILE A C 1
ATOM 645 O O . ILE A 1 80 ? -12.522 -1.949 14.912 1.00 92.75 80 ILE A O 1
ATOM 649 N N . PHE A 1 81 ? -11.128 -0.425 14.003 1.00 92.19 81 PHE A N 1
ATOM 650 C CA . PHE A 1 81 ? -10.659 0.123 15.280 1.00 92.19 81 PHE A CA 1
ATOM 651 C C . PHE A 1 81 ? -11.442 1.350 15.755 1.00 92.19 81 PHE A C 1
ATOM 653 O O . PHE A 1 81 ? -11.584 1.537 16.959 1.00 92.19 81 PHE A O 1
ATOM 660 N N . ARG A 1 82 ? -12.011 2.134 14.828 1.00 91.12 82 ARG A N 1
ATOM 661 C CA . ARG A 1 82 ? -12.709 3.413 15.075 1.00 91.12 82 ARG A CA 1
ATOM 662 C C . ARG A 1 82 ? -11.888 4.382 15.932 1.00 91.12 82 ARG A C 1
ATOM 664 O O . ARG A 1 82 ? -12.429 5.058 16.800 1.00 91.12 82 ARG A O 1
ATOM 671 N N . ASP A 1 83 ? -10.584 4.417 15.676 1.00 92.38 83 ASP A N 1
ATOM 672 C CA . ASP A 1 83 ? -9.605 5.212 16.409 1.00 92.38 83 ASP A CA 1
ATOM 673 C C . ASP A 1 83 ? -8.851 6.132 15.434 1.00 92.38 83 ASP A C 1
ATOM 675 O O . ASP A 1 83 ? -8.187 5.672 14.499 1.00 92.38 83 ASP A O 1
ATOM 679 N N . GLU A 1 84 ? -8.974 7.443 15.650 1.00 92.88 84 GLU A N 1
ATOM 680 C CA . GLU A 1 84 ? -8.338 8.484 14.833 1.00 92.88 84 GLU A CA 1
ATOM 681 C C . GLU A 1 84 ? -6.806 8.485 14.957 1.00 92.88 84 GLU A C 1
ATOM 683 O O . GLU A 1 84 ? -6.107 8.862 14.015 1.00 92.88 84 GLU A O 1
ATOM 688 N N . SER A 1 85 ? -6.261 8.061 16.101 1.00 93.81 85 SER A N 1
ATOM 689 C CA . SER A 1 85 ? -4.816 7.938 16.318 1.00 93.81 85 SER A CA 1
ATOM 690 C C . SER A 1 85 ? -4.240 6.813 15.460 1.00 93.81 85 SER A C 1
ATOM 692 O O . SER A 1 85 ? -3.280 7.029 14.715 1.00 93.81 85 SER A O 1
ATOM 694 N N . ILE A 1 86 ? -4.891 5.641 15.472 1.00 94.69 86 ILE A N 1
ATOM 695 C CA . ILE A 1 86 ? -4.512 4.497 14.625 1.00 94.69 86 ILE A CA 1
ATOM 696 C C . ILE A 1 86 ? -4.617 4.871 13.144 1.00 94.69 86 ILE A C 1
ATOM 698 O O . ILE A 1 86 ? -3.723 4.537 12.362 1.00 94.69 86 ILE A O 1
ATOM 702 N N . LEU A 1 87 ? -5.671 5.594 12.751 1.00 96.38 87 LEU A N 1
ATOM 703 C CA . LEU A 1 87 ? -5.840 6.056 11.374 1.00 96.38 87 LEU A CA 1
ATOM 704 C C . LEU A 1 87 ? -4.712 7.010 10.951 1.00 96.38 87 LEU A C 1
ATOM 706 O O . LEU A 1 87 ? -4.086 6.779 9.918 1.00 96.38 87 LEU A O 1
ATOM 710 N N . LYS A 1 88 ? -4.408 8.044 11.746 1.00 96.25 88 LYS A N 1
ATOM 711 C CA . LYS A 1 88 ? -3.321 8.999 11.453 1.00 96.25 88 LYS A CA 1
ATOM 712 C C . LYS A 1 88 ? -1.966 8.306 11.351 1.00 96.25 88 LYS A C 1
ATOM 714 O O . LYS A 1 88 ? -1.226 8.554 10.399 1.00 96.25 88 LYS A O 1
ATOM 719 N N . PHE A 1 89 ? -1.666 7.418 12.297 1.00 96.38 89 PHE A N 1
ATOM 720 C CA . PHE A 1 89 ? -0.421 6.656 12.297 1.00 96.38 89 PHE A CA 1
ATOM 721 C C . PHE A 1 89 ? -0.320 5.731 11.077 1.00 96.38 89 PHE A C 1
ATOM 723 O O . PHE A 1 89 ? 0.708 5.708 10.404 1.00 96.38 89 PHE A O 1
ATOM 730 N N . SER A 1 90 ? -1.406 5.036 10.726 1.00 96.81 90 SER A N 1
ATOM 731 C CA . SER A 1 90 ? -1.459 4.202 9.519 1.00 96.81 90 SER A CA 1
ATOM 732 C C . SER A 1 90 ? -1.222 5.033 8.261 1.00 96.81 90 SER A C 1
ATOM 734 O O . SER A 1 90 ? -0.364 4.680 7.459 1.00 96.81 90 SER A O 1
ATOM 736 N N . THR A 1 91 ? -1.927 6.155 8.098 1.00 97.50 91 THR A N 1
ATOM 737 C CA . THR A 1 91 ? -1.770 7.055 6.943 1.00 97.50 91 THR A CA 1
ATOM 738 C C . THR A 1 91 ? -0.327 7.532 6.801 1.00 97.50 91 THR A C 1
ATOM 740 O O . THR A 1 91 ? 0.230 7.494 5.705 1.00 97.50 91 THR A O 1
ATOM 743 N N . PHE A 1 92 ? 0.305 7.920 7.910 1.00 97.81 92 PHE A N 1
ATOM 744 C CA . PHE A 1 92 ? 1.713 8.306 7.929 1.00 97.81 92 PHE A CA 1
ATOM 745 C C . PHE A 1 92 ? 2.634 7.172 7.451 1.00 97.81 92 PHE A C 1
ATOM 747 O O . PHE A 1 92 ? 3.498 7.403 6.604 1.00 97.81 92 PHE A O 1
ATOM 754 N N . LEU A 1 93 ? 2.415 5.939 7.923 1.00 97.25 93 LEU A N 1
ATOM 755 C CA . LEU A 1 93 ? 3.181 4.776 7.469 1.00 97.25 93 LEU A CA 1
ATOM 756 C C . LEU A 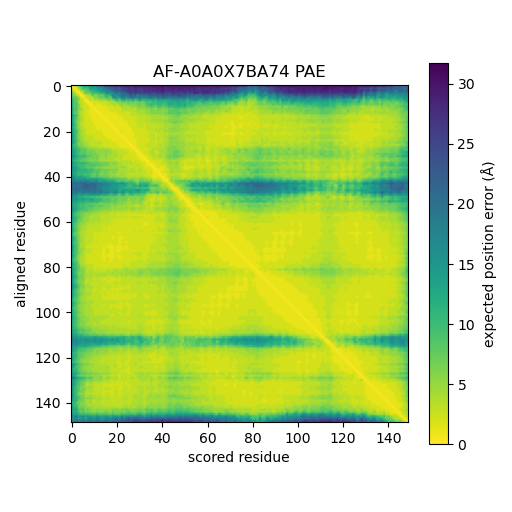1 93 ? 2.977 4.479 5.980 1.00 97.25 93 LEU A C 1
ATOM 758 O O . LEU A 1 93 ? 3.958 4.206 5.293 1.00 97.25 93 LEU A O 1
ATOM 762 N N . TYR A 1 94 ? 1.745 4.563 5.464 1.00 97.31 94 TYR A N 1
ATOM 763 C CA . TYR A 1 94 ? 1.483 4.412 4.026 1.00 97.31 94 TYR A CA 1
ATOM 764 C C . TYR A 1 94 ? 2.286 5.439 3.212 1.00 97.31 94 TYR A C 1
ATOM 766 O O . TYR A 1 94 ? 2.958 5.080 2.251 1.00 97.31 94 TYR A O 1
ATOM 774 N N . ILE A 1 95 ? 2.301 6.711 3.620 1.00 97.50 95 ILE A N 1
ATOM 775 C CA . ILE A 1 95 ? 3.059 7.750 2.904 1.00 97.50 95 ILE A CA 1
ATOM 776 C C . ILE A 1 95 ? 4.563 7.444 2.911 1.00 97.50 95 ILE A C 1
ATOM 778 O O . ILE A 1 95 ? 5.203 7.481 1.860 1.00 97.50 95 ILE A O 1
ATOM 782 N N . ILE A 1 96 ? 5.135 7.103 4.069 1.00 98.06 96 ILE A N 1
ATOM 783 C CA . ILE A 1 96 ? 6.567 6.784 4.169 1.00 98.06 96 ILE A CA 1
ATOM 784 C C . ILE A 1 96 ? 6.923 5.556 3.335 1.00 98.06 96 ILE A C 1
ATOM 786 O O . ILE A 1 96 ? 7.882 5.595 2.560 1.00 9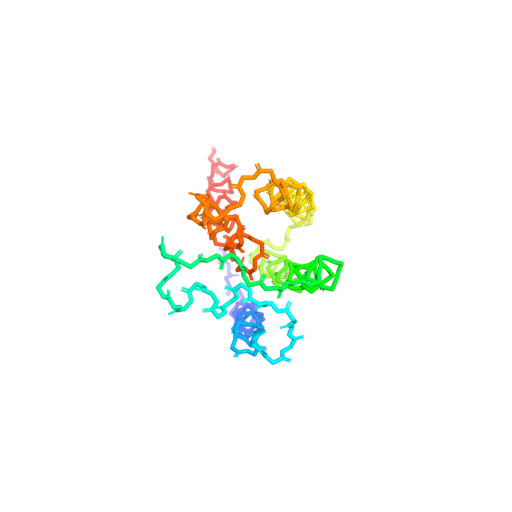8.06 96 ILE A O 1
ATOM 790 N N . PHE A 1 97 ? 6.156 4.472 3.464 1.00 97.00 97 PHE A N 1
ATOM 791 C CA . PHE A 1 97 ? 6.424 3.257 2.705 1.00 97.00 97 PHE A CA 1
ATOM 792 C C . PHE A 1 97 ? 6.287 3.486 1.208 1.00 97.00 97 PHE A C 1
ATOM 794 O O . PHE A 1 97 ? 7.092 2.945 0.455 1.00 97.00 97 PHE A O 1
ATOM 801 N N . PHE A 1 98 ? 5.338 4.316 0.773 1.00 97.19 98 PHE A N 1
ATOM 802 C CA . PHE A 1 98 ? 5.221 4.690 -0.628 1.00 97.19 98 PHE A CA 1
ATOM 803 C C . PHE A 1 98 ? 6.491 5.362 -1.150 1.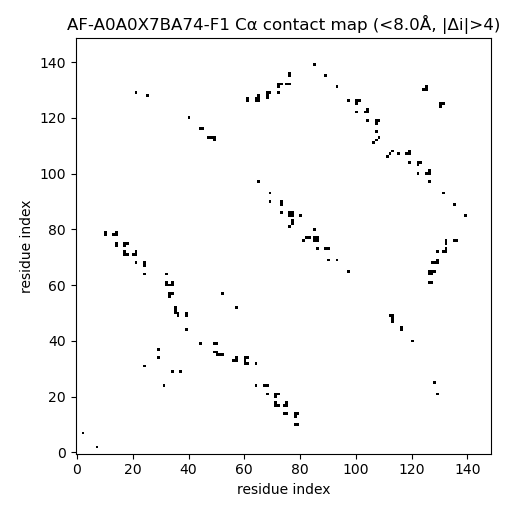00 97.19 98 PHE A C 1
ATOM 805 O O . PHE A 1 98 ? 7.052 4.889 -2.134 1.00 97.19 98 PHE A O 1
ATOM 812 N N . ILE A 1 99 ? 6.976 6.408 -0.470 1.00 97.44 99 ILE A N 1
ATOM 813 C CA . ILE A 1 99 ? 8.177 7.160 -0.874 1.00 97.44 99 ILE A CA 1
ATOM 814 C C . ILE A 1 99 ? 9.392 6.229 -0.973 1.00 97.44 99 ILE A C 1
ATOM 816 O O . ILE A 1 99 ? 10.139 6.268 -1.951 1.00 97.44 99 ILE A O 1
ATOM 820 N N . ILE A 1 100 ? 9.570 5.359 0.023 1.00 97.50 100 ILE A N 1
ATOM 821 C CA . ILE A 1 100 ? 10.676 4.400 0.049 1.00 97.50 100 ILE A CA 1
ATOM 822 C C . ILE A 1 100 ? 10.543 3.402 -1.108 1.00 97.50 100 ILE A C 1
ATOM 824 O O . ILE A 1 100 ? 11.484 3.213 -1.879 1.00 97.50 100 ILE A O 1
ATOM 828 N N . LEU A 1 101 ? 9.380 2.768 -1.256 1.00 96.56 101 LEU A N 1
ATOM 829 C CA . LEU A 1 101 ? 9.173 1.702 -2.235 1.00 96.56 101 LEU A CA 1
ATOM 830 C C . LEU A 1 101 ? 9.185 2.209 -3.675 1.00 96.56 101 LEU A C 1
ATOM 832 O O . LEU A 1 101 ? 9.730 1.517 -4.531 1.00 96.56 101 LEU A O 1
ATOM 836 N N . I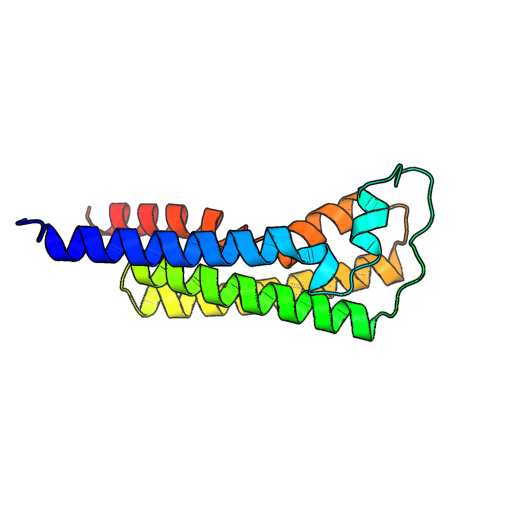LE A 1 102 ? 8.631 3.392 -3.956 1.00 95.81 102 ILE A N 1
ATOM 837 C CA . ILE A 1 102 ? 8.676 3.970 -5.305 1.00 95.81 102 ILE A CA 1
ATOM 838 C C . ILE A 1 102 ? 10.110 4.371 -5.678 1.00 95.81 102 ILE A C 1
ATOM 840 O O . ILE A 1 102 ? 10.536 4.143 -6.810 1.00 95.81 102 ILE A O 1
ATOM 844 N N . GLY A 1 103 ? 10.892 4.871 -4.712 1.00 95.69 103 GLY A N 1
ATOM 845 C CA . GLY A 1 103 ? 12.321 5.126 -4.893 1.00 95.69 103 GLY A CA 1
ATOM 846 C C . GLY A 1 103 ? 13.092 3.844 -5.211 1.00 95.69 103 GLY A C 1
ATOM 847 O O . GLY A 1 103 ? 13.826 3.793 -6.198 1.00 95.69 103 GLY A O 1
ATOM 848 N N . PHE A 1 104 ? 12.868 2.777 -4.436 1.00 95.25 104 PHE A N 1
ATOM 849 C CA . PHE A 1 104 ? 13.451 1.462 -4.721 1.00 95.25 104 PHE A CA 1
ATOM 850 C C . PHE A 1 104 ? 13.012 0.917 -6.080 1.00 95.25 104 PHE A C 1
ATOM 852 O O . PHE A 1 104 ? 13.844 0.407 -6.820 1.00 95.25 104 PHE A O 1
ATOM 859 N N . PHE A 1 105 ? 11.736 1.045 -6.435 1.00 94.62 105 PHE A N 1
ATOM 860 C CA . PHE A 1 105 ? 11.202 0.578 -7.710 1.00 94.62 105 PHE A CA 1
ATOM 861 C C . PHE A 1 105 ? 11.970 1.174 -8.898 1.00 94.62 105 PHE A C 1
ATOM 863 O O . PHE A 1 105 ? 12.472 0.429 -9.741 1.00 94.62 105 PHE A O 1
ATOM 870 N N . TYR A 1 106 ? 12.148 2.497 -8.921 1.00 93.62 106 TYR A N 1
ATOM 871 C CA . TYR A 1 106 ? 12.913 3.155 -9.979 1.00 93.62 106 TYR A CA 1
ATOM 872 C C . TYR A 1 106 ? 14.412 2.862 -9.915 1.00 93.62 106 TYR A C 1
ATOM 874 O O . TYR A 1 106 ? 15.030 2.652 -10.958 1.00 93.62 106 TYR A O 1
ATOM 882 N N . ALA A 1 107 ? 14.999 2.787 -8.717 1.00 93.81 107 ALA A N 1
ATOM 883 C CA . ALA A 1 107 ? 16.406 2.421 -8.564 1.00 93.81 107 ALA A CA 1
ATOM 884 C C . ALA A 1 107 ? 16.696 1.033 -9.158 1.00 93.81 107 ALA A C 1
ATOM 886 O O . ALA A 1 107 ? 17.708 0.839 -9.824 1.00 93.81 107 ALA A O 1
ATOM 887 N N . ILE A 1 108 ? 15.793 0.072 -8.964 1.00 91.75 108 ILE A N 1
ATOM 888 C CA . ILE A 1 108 ? 15.929 -1.283 -9.506 1.00 91.75 108 ILE A CA 1
ATOM 889 C C . ILE A 1 108 ? 15.853 -1.265 -11.034 1.00 91.75 108 ILE A C 1
ATOM 891 O O . ILE A 1 108 ? 16.718 -1.833 -11.701 1.00 91.75 108 ILE A O 1
ATOM 895 N N . ILE A 1 109 ? 14.853 -0.570 -11.579 1.00 90.81 109 ILE A N 1
ATOM 896 C CA . ILE A 1 109 ? 14.636 -0.480 -13.024 1.00 90.81 109 ILE A CA 1
ATOM 897 C C . ILE A 1 109 ? 15.828 0.167 -13.737 1.00 90.81 109 ILE A C 1
ATOM 899 O O . ILE A 1 109 ? 16.283 -0.369 -14.744 1.00 90.81 109 ILE A O 1
ATOM 903 N N . TYR A 1 110 ? 16.345 1.286 -13.221 1.00 89.50 110 TYR A N 1
ATOM 904 C CA . TYR A 1 110 ? 17.365 2.073 -13.920 1.00 89.50 110 TYR A CA 1
ATOM 905 C C . TYR A 1 110 ? 18.812 1.684 -13.595 1.00 89.50 110 TYR A C 1
ATOM 907 O O . TYR A 1 110 ? 19.681 1.904 -14.432 1.00 89.50 110 TYR A O 1
ATOM 915 N N . LEU A 1 111 ? 19.096 1.133 -12.407 1.00 87.75 111 LEU A N 1
ATOM 916 C CA . LEU A 1 111 ? 20.477 0.838 -11.988 1.00 87.75 111 LEU A CA 1
ATOM 917 C C . LEU A 1 111 ? 20.857 -0.639 -12.108 1.00 87.75 111 LEU A C 1
ATOM 919 O O . LEU A 1 111 ? 22.039 -0.938 -12.245 1.00 87.75 111 LEU A O 1
ATOM 923 N N . LYS A 1 112 ? 19.892 -1.561 -11.995 1.00 81.12 112 LYS A N 1
ATOM 924 C CA . LYS A 1 112 ? 20.168 -3.009 -11.965 1.00 81.12 112 LYS A CA 1
ATOM 925 C C . LYS A 1 112 ? 19.636 -3.777 -13.170 1.00 81.12 112 LYS A C 1
ATOM 927 O O . LYS A 1 112 ? 20.214 -4.798 -13.521 1.00 81.12 112 LYS A O 1
ATOM 932 N N . GLY A 1 113 ? 18.539 -3.332 -13.780 1.00 77.94 113 GLY A N 1
ATOM 933 C CA . GLY A 1 113 ? 17.958 -4.022 -14.932 1.00 77.94 113 GLY A CA 1
ATOM 934 C C . GLY A 1 113 ? 17.424 -5.430 -14.608 1.00 77.94 113 GLY A C 1
ATOM 935 O O . GLY A 1 113 ? 17.072 -5.740 -13.460 1.00 77.94 113 GLY A O 1
ATOM 936 N N . SER A 1 114 ? 17.352 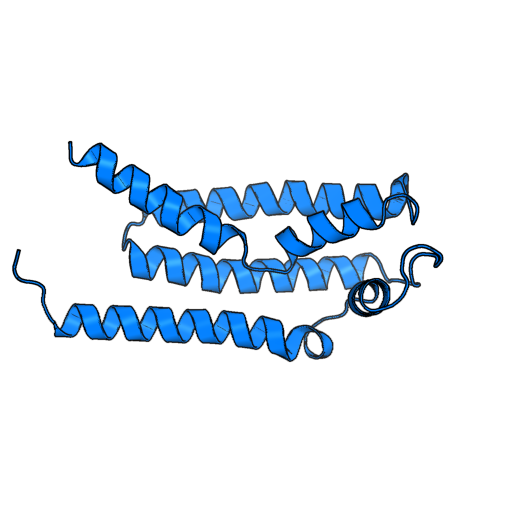-6.282 -15.636 1.00 77.31 114 SER A N 1
ATOM 937 C CA . SER A 1 114 ? 16.679 -7.593 -15.627 1.00 77.31 114 SER A CA 1
ATOM 938 C C . SER A 1 114 ? 17.282 -8.628 -14.673 1.00 77.31 114 SER A C 1
ATOM 940 O O . SER A 1 114 ? 16.541 -9.450 -14.134 1.00 77.31 114 SER A O 1
ATOM 942 N N . GLU A 1 115 ? 18.570 -8.531 -14.330 1.00 80.06 115 GLU A N 1
ATOM 943 C CA . GLU A 1 115 ? 19.218 -9.411 -13.337 1.00 80.06 115 GLU A CA 1
ATOM 944 C C . GLU A 1 115 ? 18.535 -9.361 -11.958 1.00 80.06 115 GLU A C 1
ATOM 946 O O . GLU A 1 115 ? 18.585 -10.302 -11.165 1.00 80.06 115 GLU A O 1
ATOM 951 N N . SER A 1 116 ? 17.849 -8.253 -11.673 1.00 83.81 116 SER A N 1
ATOM 952 C CA . SER A 1 116 ? 17.149 -8.005 -10.415 1.00 83.81 116 SER A CA 1
ATOM 953 C C . SER A 1 116 ? 15.627 -8.137 -10.517 1.00 83.81 116 SER A C 1
ATOM 955 O O . SER A 1 116 ? 14.910 -7.667 -9.629 1.00 83.81 116 SER A O 1
ATOM 957 N N . ALA A 1 117 ? 15.114 -8.817 -11.551 1.00 85.75 117 ALA A N 1
ATOM 958 C CA . ALA A 1 117 ? 13.680 -9.003 -11.788 1.00 85.75 117 ALA A CA 1
ATOM 959 C C . ALA A 1 117 ? 12.923 -9.525 -10.551 1.00 85.75 117 ALA A C 1
ATOM 961 O O . ALA A 1 117 ? 11.837 -9.040 -10.234 1.00 85.75 117 ALA A O 1
ATOM 962 N N . TRP A 1 118 ? 13.516 -10.447 -9.785 1.00 86.62 118 TRP A N 1
ATOM 963 C CA . TRP A 1 118 ? 12.939 -10.937 -8.526 1.00 86.62 118 TRP A CA 1
ATOM 964 C C . TRP A 1 118 ? 12.748 -9.835 -7.485 1.00 86.62 118 TRP A C 1
ATOM 966 O O . TRP A 1 118 ? 11.711 -9.767 -6.829 1.00 86.62 118 TRP A O 1
ATOM 976 N N . LEU A 1 119 ? 13.734 -8.952 -7.332 1.00 90.06 119 LEU A N 1
ATOM 977 C CA . LEU A 1 119 ? 13.657 -7.833 -6.398 1.00 90.06 119 LEU A CA 1
ATOM 978 C C . LEU A 1 119 ? 12.558 -6.857 -6.837 1.00 90.06 119 LEU A C 1
ATOM 980 O O . LEU A 1 119 ? 11.731 -6.451 -6.018 1.00 90.06 119 LEU A O 1
ATOM 984 N N . LEU A 1 120 ? 12.504 -6.549 -8.140 1.00 91.94 120 LEU A N 1
ATOM 985 C CA . LEU A 1 120 ? 11.461 -5.709 -8.725 1.00 91.94 120 LEU A CA 1
ATOM 986 C C . LEU A 1 120 ? 10.069 -6.293 -8.460 1.00 91.94 120 LEU A C 1
ATOM 988 O O . LEU A 1 120 ? 9.159 -5.574 -8.054 1.00 91.94 120 LEU A O 1
ATOM 992 N N . PHE A 1 121 ? 9.910 -7.602 -8.632 1.00 90.12 121 PHE A N 1
ATOM 993 C CA . PHE A 1 121 ? 8.664 -8.310 -8.370 1.00 90.12 121 PHE A CA 1
ATOM 994 C C . PHE A 1 121 ? 8.182 -8.158 -6.925 1.00 90.12 121 PHE A C 1
ATOM 996 O O . PHE A 1 121 ? 7.007 -7.861 -6.697 1.00 90.12 121 PHE A O 1
ATOM 1003 N N . TYR A 1 122 ? 9.075 -8.318 -5.944 1.00 91.69 122 TYR A N 1
ATOM 1004 C CA . TYR A 1 122 ? 8.712 -8.146 -4.538 1.00 91.69 122 TYR A CA 1
ATOM 1005 C C . TYR A 1 122 ? 8.347 -6.697 -4.215 1.00 91.69 122 TYR A C 1
ATOM 1007 O O . TYR A 1 122 ? 7.293 -6.470 -3.623 1.00 91.69 122 TYR A O 1
ATOM 1015 N N . VAL A 1 123 ? 9.140 -5.715 -4.657 1.00 94.44 123 VAL A N 1
ATOM 1016 C CA . VAL A 1 123 ? 8.832 -4.288 -4.441 1.00 94.44 123 VAL A CA 1
ATOM 1017 C C . VAL A 1 123 ? 7.489 -3.912 -5.075 1.00 94.44 123 VAL A C 1
ATOM 1019 O O . VAL A 1 123 ? 6.650 -3.281 -4.428 1.00 94.44 123 VAL A O 1
ATOM 1022 N N . ARG A 1 124 ? 7.227 -4.375 -6.304 1.00 92.38 124 ARG A N 1
ATOM 1023 C CA . ARG A 1 124 ? 5.951 -4.158 -7.006 1.00 92.38 124 ARG A CA 1
ATOM 1024 C C . ARG A 1 124 ? 4.756 -4.695 -6.234 1.00 92.38 124 ARG A C 1
ATOM 1026 O O . ARG A 1 124 ? 3.727 -4.029 -6.189 1.00 92.38 124 ARG A O 1
ATOM 1033 N N . ARG A 1 125 ? 4.872 -5.866 -5.602 1.00 92.75 125 ARG A N 1
ATOM 1034 C CA . ARG A 1 125 ? 3.777 -6.444 -4.805 1.00 92.75 125 ARG A CA 1
ATOM 1035 C C . ARG A 1 125 ? 3.392 -5.545 -3.634 1.00 92.75 125 ARG A C 1
ATOM 1037 O O . ARG A 1 125 ? 2.205 -5.343 -3.424 1.00 92.75 125 ARG A O 1
ATOM 1044 N N . PHE A 1 126 ? 4.355 -4.952 -2.932 1.00 93.25 126 PHE A N 1
ATOM 1045 C CA . PHE A 1 126 ? 4.053 -4.000 -1.854 1.00 93.25 126 PHE A CA 1
ATOM 1046 C C . PHE A 1 126 ? 3.413 -2.698 -2.351 1.00 93.25 126 PHE A C 1
ATOM 1048 O O . PHE A 1 126 ? 2.625 -2.099 -1.624 1.00 93.25 126 PHE A O 1
ATOM 1055 N N . LEU A 1 127 ? 3.733 -2.260 -3.572 1.00 93.44 127 LEU A N 1
ATOM 1056 C CA . LEU A 1 127 ? 3.148 -1.055 -4.167 1.00 93.44 127 LEU A CA 1
ATOM 1057 C C . LEU A 1 127 ? 1.737 -1.288 -4.731 1.00 93.44 127 LEU A C 1
ATOM 1059 O O . LEU A 1 127 ? 0.871 -0.423 -4.635 1.00 93.44 127 LEU A O 1
ATOM 1063 N N . ILE A 1 128 ? 1.505 -2.444 -5.352 1.00 88.94 128 ILE A N 1
ATOM 1064 C CA . ILE A 1 128 ? 0.291 -2.709 -6.135 1.00 88.94 128 ILE A CA 1
ATOM 1065 C C . ILE A 1 128 ? -0.762 -3.472 -5.323 1.00 88.94 128 ILE A C 1
ATOM 1067 O O . ILE A 1 128 ? -1.954 -3.325 -5.584 1.00 88.94 128 ILE A O 1
ATOM 1071 N N . GLN A 1 129 ? -0.354 -4.292 -4.352 1.00 90.88 129 GLN A N 1
ATOM 1072 C CA . GLN A 1 129 ? -1.273 -5.112 -3.561 1.00 90.88 129 GLN A CA 1
ATOM 1073 C C . GLN A 1 129 ? -1.548 -4.469 -2.194 1.00 90.88 129 GLN A C 1
ATOM 1075 O O . GLN A 1 129 ? -0.647 -3.868 -1.605 1.00 90.88 129 GLN A O 1
ATOM 1080 N N . PRO A 1 130 ? -2.753 -4.651 -1.623 1.00 89.38 130 PRO A N 1
ATOM 1081 C CA . PRO A 1 130 ? -3.091 -4.161 -0.288 1.00 89.38 130 PRO A CA 1
ATOM 1082 C C . PRO A 1 130 ? -2.457 -5.037 0.814 1.00 89.38 130 PRO A C 1
ATOM 1084 O O . PRO A 1 130 ? -3.141 -5.603 1.662 1.00 89.38 130 PRO A O 1
ATOM 1087 N N . LEU A 1 131 ? -1.130 -5.188 0.810 1.00 93.25 131 LEU A N 1
ATOM 1088 C CA . LEU A 1 131 ? -0.403 -6.001 1.797 1.00 93.25 131 LEU A CA 1
ATOM 1089 C C . LEU A 1 131 ? -0.306 -5.307 3.161 1.00 93.25 131 LEU A C 1
ATOM 1091 O O . LEU A 1 131 ? -0.346 -5.964 4.199 1.00 93.25 131 LEU A O 1
ATOM 1095 N N . PHE A 1 132 ? -0.226 -3.976 3.177 1.00 93.50 132 PHE A N 1
ATOM 1096 C CA . PHE A 1 132 ? -0.089 -3.208 4.414 1.00 93.50 132 PHE A CA 1
ATOM 1097 C C . PHE A 1 132 ? -1.290 -3.361 5.347 1.00 93.50 132 PHE A C 1
ATOM 1099 O O . PHE A 1 132 ? -1.094 -3.489 6.549 1.00 93.50 132 PHE A O 1
ATOM 1106 N N . VAL A 1 133 ? -2.525 -3.424 4.834 1.00 94.75 133 VAL A N 1
ATOM 1107 C CA . VAL A 1 133 ? -3.704 -3.646 5.692 1.00 94.75 133 VAL A CA 1
ATOM 1108 C C . VAL A 1 133 ? -3.662 -5.007 6.380 1.00 94.75 133 VAL A C 1
ATOM 1110 O O . VAL A 1 133 ? -3.984 -5.096 7.564 1.00 94.75 133 VAL A O 1
ATOM 1113 N N . LEU A 1 134 ? -3.186 -6.046 5.685 1.00 93.56 134 LEU A N 1
ATOM 1114 C CA . LEU A 1 134 ? -3.021 -7.382 6.261 1.00 93.56 134 LEU A CA 1
ATOM 1115 C C . LEU A 1 134 ? -1.974 -7.400 7.379 1.00 93.56 134 LEU A C 1
ATOM 1117 O O . LEU A 1 134 ? -2.099 -8.196 8.302 1.00 93.56 134 LEU A O 1
ATOM 1121 N N . LEU A 1 135 ? -0.970 -6.522 7.316 1.00 94.00 135 LEU A N 1
ATOM 1122 C CA . LEU A 1 135 ? 0.066 -6.389 8.341 1.00 94.00 135 LEU A CA 1
ATOM 1123 C C . LEU A 1 135 ? -0.378 -5.490 9.505 1.00 94.00 135 LEU A C 1
ATOM 1125 O O . LEU A 1 135 ? -0.153 -5.813 10.669 1.00 94.00 135 LEU A O 1
ATOM 1129 N N . PHE A 1 136 ? -1.040 -4.375 9.208 1.00 95.06 136 PHE A N 1
ATOM 1130 C CA . PHE A 1 136 ? -1.431 -3.370 10.195 1.00 95.06 136 PHE A CA 1
ATOM 1131 C C . PHE A 1 136 ? -2.586 -3.823 11.085 1.00 95.06 136 PHE A C 1
ATOM 1133 O O . PHE A 1 136 ? -2.546 -3.596 12.292 1.00 95.06 136 PHE A O 1
ATOM 1140 N N . VAL A 1 137 ? -3.594 -4.504 10.532 1.00 94.25 137 VAL A N 1
ATOM 1141 C CA . VAL A 1 137 ? -4.739 -4.988 11.320 1.00 94.25 137 VAL A CA 1
ATOM 1142 C C . VAL A 1 137 ? -4.312 -5.899 12.486 1.00 94.25 137 VAL A C 1
ATOM 1144 O O . VAL A 1 137 ? -4.664 -5.582 13.623 1.00 94.25 137 VAL A O 1
ATOM 1147 N N . PRO A 1 138 ? -3.544 -6.989 12.293 1.00 93.38 138 PRO A N 1
ATOM 1148 C CA . PRO A 1 138 ? -3.102 -7.814 13.417 1.00 93.38 138 PRO A CA 1
ATOM 1149 C C . PRO A 1 138 ? -2.142 -7.068 14.354 1.00 93.38 138 PRO A C 1
ATOM 1151 O O . PRO A 1 138 ? -2.213 -7.273 15.566 1.00 93.38 138 PRO A O 1
ATOM 1154 N N . ALA A 1 139 ? -1.293 -6.175 13.832 1.00 93.69 139 ALA A N 1
ATOM 1155 C CA . ALA A 1 139 ? -0.367 -5.390 14.648 1.00 93.69 139 ALA A CA 1
ATOM 1156 C C . ALA A 1 139 ? -1.104 -4.482 15.649 1.00 93.69 139 ALA A C 1
ATOM 1158 O O . ALA A 1 139 ? -0.845 -4.548 16.853 1.00 93.69 139 ALA A O 1
ATOM 1159 N N . PHE A 1 140 ? -2.077 -3.696 15.181 1.00 93.81 140 PHE A N 1
ATOM 1160 C CA . PHE A 1 140 ? -2.886 -2.844 16.059 1.00 93.81 140 PHE A CA 1
ATOM 1161 C C . PHE A 1 140 ? -3.790 -3.652 16.982 1.00 93.81 140 PHE A C 1
ATOM 1163 O O . PHE A 1 140 ? -3.985 -3.284 18.140 1.00 93.81 140 PHE A O 1
ATOM 1170 N N . TYR A 1 141 ? -4.312 -4.784 16.506 1.00 92.69 141 TYR A N 1
ATOM 1171 C CA . TYR A 1 141 ? -5.081 -5.683 17.357 1.00 92.69 141 TYR A CA 1
ATOM 1172 C C . TYR A 1 141 ? -4.247 -6.183 18.546 1.00 92.69 141 TYR A C 1
ATOM 1174 O O . TYR A 1 141 ? -4.721 -6.159 19.682 1.00 92.69 141 TYR A O 1
ATOM 1182 N N . TYR A 1 142 ? -2.992 -6.573 18.310 1.00 92.31 142 TYR A N 1
ATOM 1183 C CA . TYR A 1 142 ? -2.087 -7.006 19.374 1.00 92.31 142 TYR A CA 1
ATOM 1184 C C . TYR A 1 142 ? -1.719 -5.869 20.338 1.00 92.31 142 TYR A C 1
ATOM 1186 O O . TYR A 1 142 ? -1.702 -6.078 21.552 1.00 92.31 142 TYR A O 1
ATOM 1194 N N . GLN A 1 143 ? -1.485 -4.658 19.824 1.00 90.12 143 GLN A N 1
ATOM 1195 C CA . GLN A 1 143 ? -1.229 -3.475 20.652 1.00 90.12 143 GLN A CA 1
ATOM 1196 C C . GLN A 1 143 ? -2.382 -3.213 21.634 1.00 90.12 143 GLN A C 1
ATOM 1198 O O . GLN A 1 143 ? -2.160 -3.119 22.839 1.00 90.12 143 GLN A O 1
ATOM 1203 N N . LEU A 1 144 ? -3.624 -3.218 21.141 1.00 88.56 144 LEU A N 1
ATOM 1204 C CA . LEU A 1 144 ? -4.816 -3.000 21.968 1.00 88.56 144 LEU A CA 1
ATOM 1205 C C . LEU A 1 144 ? -5.042 -4.091 23.024 1.00 88.56 144 LEU A C 1
ATOM 1207 O O . LEU A 1 144 ? -5.677 -3.834 24.047 1.00 88.56 144 LEU A O 1
ATOM 1211 N N . LEU A 1 145 ? -4.569 -5.318 22.784 1.00 88.06 145 LEU A N 1
ATOM 1212 C CA . LEU A 1 145 ? -4.607 -6.383 23.789 1.00 88.06 145 LEU A CA 1
ATOM 1213 C C . LEU A 1 145 ? -3.591 -6.153 24.908 1.00 88.06 145 LEU A C 1
ATOM 1215 O O . LEU A 1 145 ? -3.878 -6.487 26.058 1.00 88.06 145 LEU A O 1
ATOM 1219 N N . LYS A 1 146 ? -2.418 -5.603 24.580 1.00 84.81 146 LYS A N 1
ATOM 1220 C CA . LYS A 1 146 ? -1.368 -5.312 25.559 1.00 84.81 146 LYS A CA 1
ATOM 1221 C C . LYS A 1 146 ? -1.747 -4.137 26.458 1.00 84.81 146 LYS A C 1
ATOM 1223 O O . LYS A 1 146 ? -1.551 -4.242 27.659 1.00 84.81 146 LYS A O 1
ATOM 1228 N N . ASP A 1 147 ? -2.354 -3.093 25.900 1.00 77.00 147 ASP A N 1
ATOM 1229 C CA . ASP A 1 147 ? -2.750 -1.889 26.650 1.00 77.00 147 ASP A CA 1
ATOM 1230 C C . ASP A 1 147 ? -3.942 -2.123 27.606 1.00 77.00 147 ASP A C 1
ATOM 1232 O O . ASP A 1 147 ? -4.252 -1.278 28.441 1.00 77.00 147 ASP A O 1
ATOM 1236 N N . LYS A 1 148 ? -4.633 -3.270 27.494 1.00 60.75 148 LYS A N 1
ATOM 1237 C CA . LYS A 1 148 ? -5.709 -3.692 28.411 1.00 60.75 148 LYS A CA 1
ATOM 1238 C C . LYS A 1 148 ? -5.228 -4.496 29.626 1.00 60.75 148 LYS A C 1
ATOM 1240 O O . LYS A 1 148 ? -6.066 -4.839 30.462 1.00 60.75 148 LYS A O 1
ATOM 1245 N N . LYS A 1 149 ? -3.945 -4.856 29.688 1.00 47.62 149 LYS A N 1
ATOM 1246 C CA . LYS A 1 149 ? -3.319 -5.500 30.852 1.00 47.62 149 LYS A CA 1
ATOM 1247 C C . LYS A 1 149 ? -2.647 -4.457 31.727 1.00 47.62 149 LYS A C 1
ATOM 1249 O O . LYS A 1 149 ? -2.707 -4.653 32.957 1.00 47.62 149 LYS A O 1
#

Radius of gyration: 18.21 Å; Cα contacts (8 Å, |Δi|>4): 106; chains: 1; bounding box: 48×26×54 Å